Protein AF-A0A9E5IJ58-F1 (afdb_monomer_lite)

Radius of gyration: 19.01 Å; chains: 1; bounding box: 49×14×47 Å

Structure (mmCIF, N/CA/C/O backbone):
data_AF-A0A9E5IJ58-F1
#
_entry.id   AF-A0A9E5IJ58-F1
#
loop_
_atom_site.group_PDB
_atom_site.id
_atom_site.type_symbol
_atom_site.label_atom_id
_atom_site.label_alt_id
_atom_site.label_comp_id
_atom_site.label_asym_id
_atom_site.label_entity_id
_atom_site.label_seq_id
_atom_site.pdbx_PDB_ins_code
_atom_site.Cartn_x
_atom_site.Cartn_y
_atom_site.Cartn_z
_atom_site.occupancy
_atom_site.B_iso_or_equiv
_atom_site.auth_seq_id
_atom_site.auth_comp_id
_atom_site.auth_asym_id
_atom_site.auth_atom_id
_atom_site.pdbx_PDB_model_num
ATOM 1 N N . MET A 1 1 ? 36.536 -5.846 -16.528 1.00 43.78 1 MET A N 1
ATOM 2 C CA . MET A 1 1 ? 36.265 -4.674 -15.668 1.00 43.78 1 MET A CA 1
ATOM 3 C C . MET A 1 1 ? 34.806 -4.744 -15.244 1.00 43.78 1 MET A C 1
ATOM 5 O O . MET A 1 1 ? 33.948 -4.338 -16.009 1.00 43.78 1 MET A O 1
ATOM 9 N N . SER A 1 2 ? 34.505 -5.386 -14.110 1.00 49.94 2 SER A N 1
ATOM 10 C CA . SER A 1 2 ? 33.135 -5.464 -13.583 1.00 49.94 2 SER A CA 1
ATOM 11 C C . SER A 1 2 ? 33.031 -4.564 -12.355 1.00 49.94 2 SER A C 1
ATOM 13 O O . SER A 1 2 ? 33.406 -4.979 -11.255 1.00 49.94 2 SER A O 1
ATOM 15 N N . GLU A 1 3 ? 32.546 -3.339 -12.525 1.00 59.34 3 GLU A N 1
ATOM 16 C CA . GLU A 1 3 ? 32.019 -2.590 -11.386 1.00 59.34 3 GLU A CA 1
ATOM 17 C C . GLU A 1 3 ? 30.702 -3.247 -10.980 1.00 59.34 3 GLU A C 1
ATOM 19 O O . GLU A 1 3 ? 29.699 -3.215 -11.688 1.00 59.34 3 GLU A O 1
ATOM 24 N N . ARG A 1 4 ? 30.748 -3.951 -9.852 1.00 66.44 4 ARG A N 1
ATOM 25 C CA . ARG A 1 4 ? 29.576 -4.539 -9.216 1.00 66.44 4 ARG A CA 1
ATOM 26 C C . ARG A 1 4 ? 28.890 -3.388 -8.481 1.00 66.44 4 ARG A C 1
ATOM 28 O O . ARG A 1 4 ? 29.452 -2.871 -7.518 1.00 66.44 4 ARG A O 1
ATOM 35 N N . PHE A 1 5 ? 27.737 -2.936 -8.967 1.00 69.69 5 PHE A N 1
ATOM 36 C CA . PHE A 1 5 ? 26.996 -1.849 -8.325 1.00 69.69 5 PHE A CA 1
ATOM 37 C C . PHE A 1 5 ? 26.671 -2.202 -6.856 1.00 69.69 5 PHE A C 1
ATOM 39 O O . PHE A 1 5 ? 26.397 -3.370 -6.558 1.00 69.69 5 PHE A O 1
ATOM 46 N N . PRO A 1 6 ? 26.711 -1.227 -5.925 1.00 73.00 6 PRO A N 1
ATOM 47 C CA . PRO A 1 6 ? 26.268 -1.449 -4.552 1.00 73.00 6 PRO A CA 1
ATOM 48 C C . PRO A 1 6 ? 24.801 -1.903 -4.531 1.00 73.00 6 PRO A C 1
ATOM 50 O O . PRO A 1 6 ? 24.016 -1.461 -5.367 1.00 73.00 6 PRO A O 1
ATOM 53 N N . ARG A 1 7 ? 24.431 -2.765 -3.569 1.00 78.25 7 ARG A N 1
ATOM 54 C CA . ARG A 1 7 ? 23.107 -3.426 -3.484 1.00 78.25 7 ARG A CA 1
ATOM 55 C C . ARG A 1 7 ? 21.899 -2.478 -3.438 1.00 78.25 7 ARG A C 1
ATOM 57 O O . ARG A 1 7 ? 20.798 -2.922 -3.728 1.00 78.25 7 ARG A O 1
ATOM 64 N N . ASP A 1 8 ? 22.119 -1.195 -3.162 1.00 88.81 8 ASP A N 1
ATOM 65 C CA . ASP A 1 8 ? 21.064 -0.192 -2.975 1.00 88.81 8 ASP A CA 1
ATOM 66 C C . ASP A 1 8 ? 20.976 0.795 -4.149 1.00 88.81 8 ASP A C 1
ATOM 68 O O . ASP A 1 8 ? 20.634 1.967 -3.980 1.00 88.81 8 ASP A O 1
ATOM 72 N N . ARG A 1 9 ? 21.360 0.361 -5.354 1.00 89.56 9 ARG A N 1
ATOM 73 C CA . ARG A 1 9 ? 21.279 1.188 -6.563 1.00 89.56 9 ARG A CA 1
ATOM 74 C C . ARG A 1 9 ? 20.617 0.439 -7.703 1.00 89.56 9 ARG A C 1
ATOM 76 O O . ARG A 1 9 ? 20.899 -0.730 -7.944 1.00 89.56 9 ARG A O 1
ATOM 83 N N . PHE A 1 10 ? 19.805 1.172 -8.454 1.00 90.31 10 PHE A N 1
ATOM 84 C CA . PHE A 1 10 ? 19.244 0.721 -9.718 1.00 90.31 10 PHE A CA 1
ATOM 85 C C . PHE A 1 10 ? 19.966 1.422 -10.871 1.00 90.31 10 PHE A C 1
ATOM 87 O O . PHE A 1 10 ? 20.114 2.644 -10.858 1.00 90.31 10 PHE A O 1
ATOM 94 N N . ALA A 1 11 ? 20.407 0.653 -11.868 1.00 91.00 11 ALA A N 1
ATOM 95 C CA . ALA A 1 11 ? 20.797 1.186 -13.169 1.00 91.00 11 ALA A CA 1
ATOM 96 C C . ALA A 1 11 ? 19.537 1.258 -14.043 1.00 91.00 11 ALA A C 1
ATOM 98 O O . ALA A 1 11 ? 18.893 0.237 -14.273 1.00 91.00 11 ALA A O 1
ATOM 99 N N . VAL A 1 12 ? 19.158 2.461 -14.475 1.00 91.69 12 VAL A N 1
ATOM 100 C CA . VAL A 1 12 ? 17.935 2.699 -15.253 1.00 91.69 12 VAL A CA 1
ATOM 101 C C . VAL A 1 12 ? 18.318 3.187 -16.644 1.00 91.69 12 VAL A C 1
ATOM 103 O O . VAL A 1 12 ? 18.987 4.210 -16.779 1.00 91.69 12 VAL A O 1
ATOM 106 N N . GLU A 1 13 ? 17.870 2.471 -17.672 1.00 94.50 13 GLU A N 1
ATOM 107 C CA . GLU A 1 13 ? 18.042 2.855 -19.074 1.00 94.50 13 GLU A CA 1
ATOM 108 C C . GLU A 1 13 ? 16.781 3.574 -19.575 1.00 94.50 13 GLU A C 1
ATOM 110 O O . GLU A 1 13 ? 15.662 3.081 -19.435 1.00 94.50 13 GLU A O 1
ATOM 115 N N . GLY A 1 14 ? 16.955 4.781 -20.118 1.00 94.50 14 GLY A N 1
ATOM 116 C CA . GLY A 1 14 ? 15.857 5.602 -20.634 1.00 94.50 14 GLY A CA 1
ATOM 117 C C . GLY A 1 14 ? 15.475 5.285 -22.086 1.00 94.50 14 GLY A C 1
ATOM 118 O O . GLY A 1 14 ? 16.071 4.436 -22.739 1.00 94.50 14 GLY A O 1
ATOM 119 N N . GLY A 1 15 ? 14.497 6.025 -22.620 1.00 94.94 15 GLY A N 1
ATOM 120 C CA . GLY A 1 15 ? 14.126 6.001 -24.046 1.00 94.94 15 GLY A CA 1
ATOM 121 C C . GLY A 1 15 ? 12.859 5.210 -24.389 1.00 94.94 15 GLY A C 1
ATOM 122 O O . GLY A 1 15 ? 12.326 5.367 -25.485 1.00 94.94 15 GLY A O 1
ATOM 123 N N . ALA A 1 16 ? 12.322 4.426 -23.451 1.00 93.56 16 ALA A N 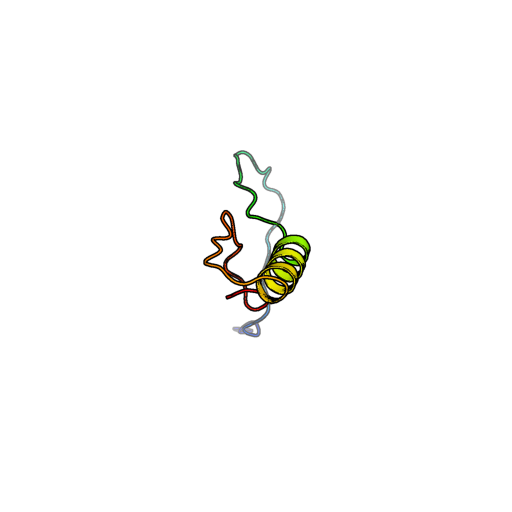1
ATOM 124 C CA . ALA A 1 16 ? 11.056 3.713 -23.619 1.00 93.56 16 ALA A CA 1
ATOM 125 C C . ALA A 1 16 ? 9.857 4.539 -23.113 1.00 93.56 16 ALA A C 1
ATOM 127 O O . ALA A 1 16 ? 9.915 5.149 -22.044 1.00 93.56 1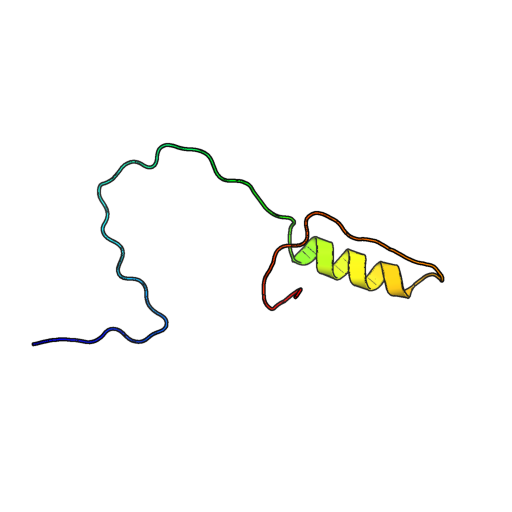6 ALA A O 1
ATOM 128 N N . LYS A 1 17 ? 8.740 4.529 -23.855 1.00 96.12 17 LYS A N 1
ATOM 129 C CA . LYS A 1 17 ? 7.451 5.039 -23.357 1.00 96.12 17 LYS A CA 1
ATOM 130 C C . LYS A 1 17 ? 6.786 3.974 -22.484 1.00 96.12 17 LYS A C 1
ATOM 132 O O . LYS A 1 17 ? 6.662 2.832 -22.914 1.00 96.12 17 LYS A O 1
ATOM 137 N N . LEU A 1 18 ? 6.320 4.358 -21.296 1.00 96.12 18 LEU A N 1
ATOM 138 C CA . LEU A 1 18 ? 5.519 3.479 -20.441 1.00 96.12 18 LEU A CA 1
ATOM 139 C C . LEU A 1 18 ? 4.077 3.410 -20.965 1.00 96.12 18 LEU A C 1
ATOM 141 O O . LEU A 1 18 ? 3.471 4.447 -21.235 1.00 96.12 18 LEU A O 1
ATOM 145 N N . VAL A 1 19 ? 3.535 2.198 -21.094 1.00 97.19 19 VAL A N 1
ATOM 146 C CA . VAL A 1 19 ? 2.135 1.932 -21.458 1.00 97.19 19 VAL A CA 1
ATOM 147 C C . VAL A 1 19 ? 1.626 0.798 -20.574 1.00 97.19 19 VAL A C 1
ATOM 149 O O . VAL A 1 19 ? 2.242 -0.264 -20.528 1.00 97.19 19 VAL A O 1
ATOM 152 N N . GLY A 1 20 ? 0.520 1.024 -19.870 1.00 96.38 20 GLY A N 1
ATOM 153 C CA . GLY A 1 20 ? -0.080 0.050 -18.962 1.00 96.38 20 GLY A CA 1
ATOM 154 C C . GLY A 1 20 ? -0.807 0.720 -17.802 1.00 96.38 20 GLY A C 1
ATOM 155 O O . GLY A 1 20 ? -0.992 1.937 -17.789 1.00 96.38 20 GLY A O 1
ATOM 156 N N . GLU A 1 21 ? -1.190 -0.089 -16.821 1.00 97.69 21 GLU A N 1
ATOM 157 C CA . GLU A 1 21 ? -1.886 0.336 -15.607 1.00 97.69 21 GLU A CA 1
ATOM 158 C C . GLU A 1 21 ? -1.105 -0.113 -14.368 1.00 97.69 21 GLU A C 1
ATOM 160 O O . GLU A 1 21 ? -0.376 -1.107 -14.402 1.00 97.69 21 GLU A O 1
ATOM 165 N N . VAL A 1 22 ? -1.258 0.619 -13.263 1.00 96.62 22 VAL A N 1
ATOM 166 C CA . VAL A 1 22 ? -0.691 0.258 -11.961 1.00 96.62 22 VAL A CA 1
ATOM 167 C C . VAL A 1 22 ? -1.745 0.427 -10.877 1.00 96.62 22 VAL A C 1
ATOM 169 O O . VAL A 1 22 ? -2.473 1.420 -10.848 1.00 96.62 22 VAL A O 1
ATOM 172 N N . THR A 1 23 ? -1.813 -0.535 -9.963 1.00 96.00 23 THR A N 1
ATOM 173 C CA . THR A 1 23 ? -2.692 -0.452 -8.797 1.00 96.00 23 THR A CA 1
ATOM 174 C C . THR A 1 23 ? -2.010 0.341 -7.693 1.00 96.00 23 THR A C 1
ATOM 176 O O . THR A 1 23 ? -0.902 0.013 -7.272 1.00 96.00 23 THR A O 1
ATOM 179 N N . VAL A 1 24 ? -2.686 1.370 -7.187 1.00 95.12 24 VAL A N 1
ATOM 180 C CA . VAL A 1 24 ? -2.202 2.164 -6.055 1.00 95.12 24 VAL A CA 1
ATOM 181 C C . VAL A 1 24 ? -2.662 1.520 -4.746 1.00 95.12 24 VAL A C 1
ATOM 183 O O . VAL A 1 24 ? -3.860 1.381 -4.500 1.00 95.12 24 VAL A O 1
ATOM 186 N N . THR A 1 25 ? -1.708 1.139 -3.897 1.00 95.19 25 THR A N 1
ATOM 187 C CA . THR A 1 25 ? -1.976 0.641 -2.538 1.00 95.19 25 THR A CA 1
ATOM 188 C C . THR A 1 25 ? -2.320 1.785 -1.582 1.00 95.19 25 THR A C 1
ATOM 190 O O . THR A 1 25 ? -2.101 2.959 -1.889 1.00 95.19 25 THR A O 1
ATOM 193 N N . GLY A 1 26 ? -2.846 1.472 -0.395 1.00 95.50 26 GLY A N 1
ATOM 194 C CA . GLY A 1 26 ? -3.190 2.501 0.586 1.00 95.50 26 GLY A CA 1
ATOM 195 C C . GLY A 1 26 ? -1.998 3.350 1.027 1.00 95.50 26 GLY A C 1
ATOM 196 O O . GLY A 1 26 ? -0.839 2.938 0.998 1.00 95.50 26 GLY A O 1
ATOM 197 N N . ALA A 1 27 ? -2.294 4.578 1.449 1.00 97.06 27 ALA A N 1
ATOM 198 C CA . ALA A 1 27 ? -1.278 5.536 1.861 1.00 97.06 27 ALA A CA 1
ATOM 199 C C . ALA A 1 27 ? -0.740 5.206 3.260 1.00 97.06 27 ALA A C 1
ATOM 201 O O . ALA A 1 27 ? -1.504 5.222 4.231 1.00 97.06 27 ALA A O 1
ATOM 202 N N . LYS A 1 28 ? 0.582 5.017 3.393 1.00 96.38 28 LYS A N 1
ATOM 203 C CA . LYS A 1 28 ? 1.223 4.678 4.681 1.00 96.38 28 LYS A CA 1
ATOM 204 C C . LYS A 1 28 ? 0.822 5.632 5.808 1.00 96.38 28 LYS A C 1
ATOM 206 O O . LYS A 1 28 ? 0.435 5.209 6.888 1.00 96.38 28 LYS A O 1
ATOM 211 N N . ASN A 1 29 ? 0.812 6.935 5.519 1.00 97.44 29 ASN A N 1
ATOM 212 C CA . ASN A 1 29 ? 0.528 7.969 6.512 1.00 97.44 29 ASN A CA 1
ATOM 213 C C . ASN A 1 29 ? -0.931 7.947 6.984 1.00 97.44 29 ASN A C 1
ATOM 215 O O . ASN A 1 29 ? -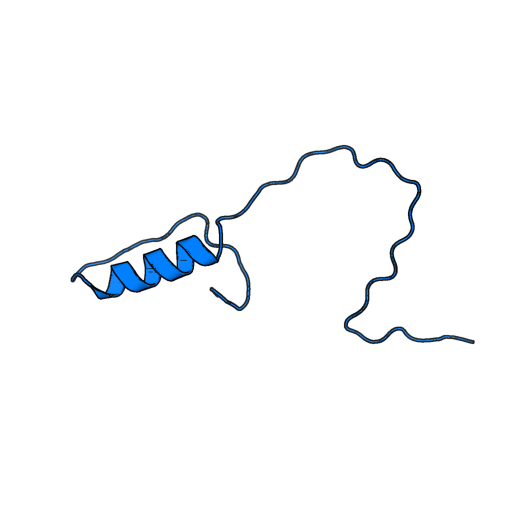1.218 8.407 8.087 1.00 97.44 29 ASN A O 1
ATOM 219 N N . SER A 1 30 ? -1.854 7.439 6.164 1.00 96.94 30 SER A N 1
ATOM 220 C CA . SER A 1 30 ? -3.242 7.228 6.576 1.00 96.94 30 SER A CA 1
ATOM 221 C C . SER A 1 30 ? -3.363 5.969 7.424 1.00 96.94 30 SER A C 1
ATOM 223 O O . SER A 1 30 ? -4.002 6.019 8.470 1.00 96.94 30 SER A O 1
ATOM 225 N N . VAL A 1 31 ? -2.706 4.871 7.027 1.00 97.62 31 VAL A N 1
ATOM 226 C CA . VAL A 1 31 ? -2.720 3.621 7.802 1.00 97.62 31 VAL A CA 1
ATOM 227 C C . VAL A 1 31 ? -2.141 3.831 9.199 1.00 97.62 31 VAL A C 1
ATOM 229 O O . VAL A 1 31 ? -2.792 3.464 10.170 1.00 97.62 31 VAL A O 1
ATOM 232 N N . LEU A 1 32 ? -1.002 4.518 9.324 1.00 97.56 32 LEU A N 1
ATOM 233 C CA . LEU A 1 32 ? -0.395 4.838 10.623 1.00 97.56 32 LEU A CA 1
ATOM 234 C C . LEU A 1 32 ? -1.357 5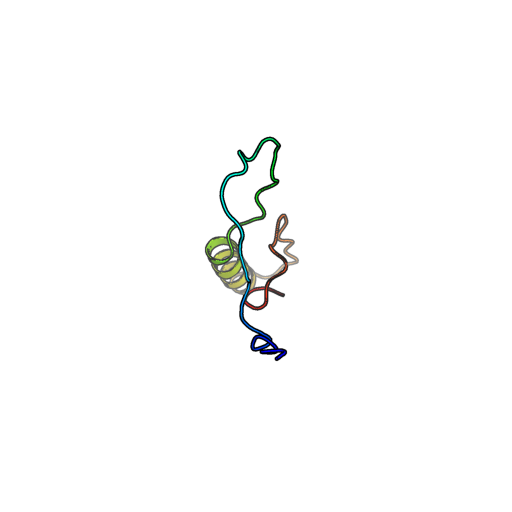.596 11.554 1.00 97.56 32 LEU A C 1
ATOM 236 O O . LEU A 1 32 ? -1.460 5.291 12.742 1.00 97.56 32 LEU A O 1
ATOM 240 N N . LYS A 1 33 ? -2.115 6.560 11.015 1.00 97.12 33 LYS A N 1
ATOM 241 C CA . LYS A 1 33 ? -3.128 7.302 11.784 1.00 97.12 33 LYS A CA 1
ATOM 242 C C . LYS A 1 33 ? -4.304 6.414 12.178 1.00 97.12 33 LYS A C 1
ATOM 244 O O . LYS A 1 33 ? -4.771 6.498 13.309 1.00 97.12 33 LYS A O 1
ATOM 249 N N . LEU A 1 34 ? -4.774 5.563 11.268 1.00 97.25 34 LEU A N 1
ATOM 250 C CA . LEU A 1 34 ? -5.852 4.620 11.559 1.00 97.25 34 LEU A CA 1
ATOM 251 C C . LEU A 1 34 ? -5.434 3.624 12.646 1.00 97.25 34 LEU A C 1
ATOM 253 O O . LEU A 1 34 ? -6.200 3.425 13.582 1.00 97.25 34 LEU A O 1
ATOM 257 N N . MET A 1 35 ? -4.211 3.085 12.594 1.00 96.31 35 MET A N 1
ATOM 258 C CA . MET A 1 35 ? -3.658 2.229 13.652 1.00 96.31 35 MET A CA 1
ATOM 259 C C . MET A 1 35 ? -3.688 2.935 15.011 1.00 96.31 35 MET A C 1
ATOM 261 O O . MET A 1 35 ? -4.178 2.360 15.980 1.00 96.31 35 MET A O 1
ATOM 265 N N . ALA A 1 36 ? -3.267 4.203 15.078 1.00 97.12 36 ALA A N 1
ATOM 266 C CA . ALA A 1 36 ? -3.338 4.985 16.314 1.00 97.12 36 ALA A CA 1
ATOM 267 C C . ALA A 1 36 ? -4.778 5.100 16.855 1.00 97.12 36 ALA A C 1
ATOM 269 O O . ALA A 1 36 ? -4.999 4.942 18.053 1.00 97.12 36 ALA A O 1
ATOM 270 N N . VAL A 1 37 ? -5.767 5.318 15.981 1.00 96.81 37 VAL A N 1
ATOM 271 C CA . VAL A 1 37 ? -7.192 5.380 16.362 1.00 96.81 37 VAL A CA 1
ATOM 272 C C . VAL A 1 37 ? -7.706 4.039 16.890 1.00 96.81 37 VAL A C 1
ATOM 274 O O . VAL A 1 37 ? -8.492 4.036 17.835 1.00 96.81 37 VAL A O 1
ATOM 277 N N . THR A 1 38 ? -7.236 2.900 16.367 1.00 97.25 38 THR A N 1
ATOM 278 C CA . THR A 1 38 ? -7.669 1.578 16.870 1.00 97.25 38 THR A CA 1
ATOM 279 C C . THR A 1 38 ? -7.278 1.317 18.327 1.00 97.25 38 THR A C 1
ATOM 281 O O . THR A 1 38 ? -7.906 0.494 18.985 1.00 97.25 38 THR A O 1
ATOM 284 N N . LEU A 1 39 ? -6.287 2.042 18.857 1.00 97.19 39 LEU A N 1
ATOM 285 C CA . LEU A 1 39 ? -5.890 1.967 20.265 1.00 97.19 39 LEU A CA 1
ATOM 286 C C . LEU A 1 39 ? -6.805 2.783 21.193 1.00 97.19 39 LEU A C 1
ATOM 288 O O . LEU A 1 39 ? -6.752 2.606 22.407 1.00 97.19 39 LEU A O 1
ATOM 292 N N . MET A 1 40 ? -7.628 3.685 20.649 1.00 97.88 40 MET 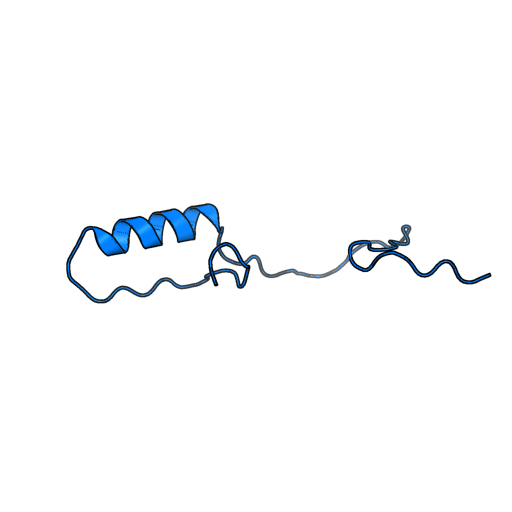A N 1
ATOM 293 C CA . MET A 1 40 ? -8.434 4.627 21.438 1.00 97.88 40 MET A CA 1
ATOM 294 C C . MET A 1 40 ? -9.803 4.072 21.860 1.00 97.88 40 MET A C 1
ATOM 296 O O . MET A 1 40 ? -10.520 4.740 22.603 1.00 97.88 40 MET A O 1
ATOM 300 N N . ALA A 1 41 ? -10.198 2.883 21.393 1.00 95.81 41 ALA A N 1
ATOM 301 C CA . ALA A 1 41 ? -11.486 2.276 21.722 1.00 95.81 41 ALA A CA 1
ATOM 302 C C . ALA A 1 41 ? -11.380 0.745 21.836 1.00 95.81 41 ALA A C 1
ATOM 304 O O . ALA A 1 41 ? -10.632 0.128 21.078 1.00 95.81 41 ALA A O 1
ATOM 305 N N . PRO A 1 42 ? -12.135 0.102 22.747 1.00 96.19 42 PRO A N 1
ATOM 306 C CA . PRO A 1 42 ? -12.177 -1.351 22.824 1.00 96.19 42 PRO A CA 1
ATOM 307 C C . PRO A 1 42 ? -12.882 -1.935 21.594 1.00 96.19 42 PRO A C 1
ATOM 309 O O . PRO A 1 42 ? -13.926 -1.442 21.168 1.00 96.19 42 PRO A O 1
ATOM 312 N N . GLY A 1 43 ? -12.340 -3.019 21.045 1.00 96.50 43 GLY A N 1
ATOM 313 C CA . GLY A 1 43 ? -12.951 -3.725 19.923 1.00 96.50 43 GLY A CA 1
ATOM 314 C C . GLY A 1 43 ? -11.938 -4.438 19.038 1.00 96.50 43 GLY A C 1
ATOM 315 O O . GLY A 1 43 ? -10.729 -4.382 19.260 1.00 96.50 43 GLY A O 1
ATOM 316 N N . ARG A 1 44 ? -12.453 -5.125 18.016 1.00 97.31 44 ARG A N 1
ATOM 317 C CA . ARG A 1 44 ? -11.651 -5.670 16.921 1.00 97.31 44 ARG A CA 1
ATOM 318 C C . ARG A 1 44 ? -11.797 -4.750 15.718 1.00 97.31 44 ARG A C 1
ATOM 320 O O . ARG A 1 44 ? -12.910 -4.534 15.250 1.00 97.31 44 ARG A O 1
ATOM 327 N N . PHE A 1 45 ? -10.671 -4.275 15.201 1.00 97.69 45 PHE A N 1
ATOM 328 C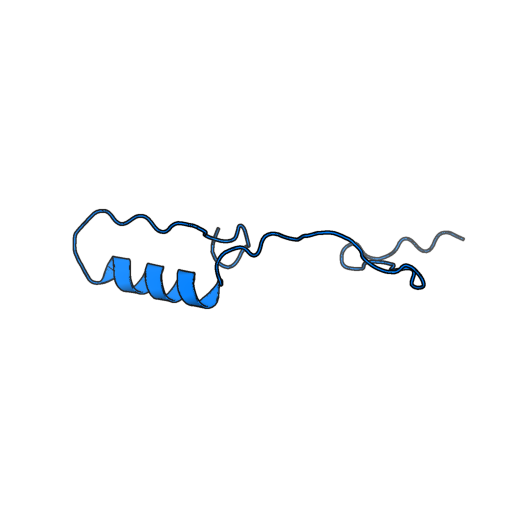 CA . PHE A 1 45 ? -10.616 -3.430 14.013 1.00 97.69 45 PHE A CA 1
ATOM 329 C C . PHE A 1 45 ? -9.865 -4.151 12.895 1.00 97.69 45 PHE A C 1
ATOM 331 O O . PHE A 1 45 ? -8.932 -4.914 13.147 1.00 97.69 45 PHE A O 1
ATOM 338 N N . THR A 1 46 ? -10.273 -3.912 11.654 1.00 97.12 46 THR A N 1
ATOM 339 C CA . THR A 1 46 ? -9.602 -4.436 10.462 1.00 97.12 46 THR A CA 1
ATOM 340 C C . THR A 1 46 ? -9.359 -3.277 9.508 1.00 97.12 46 THR A C 1
ATOM 342 O O . THR A 1 46 ? -10.293 -2.565 9.149 1.00 97.12 46 THR A O 1
ATOM 345 N N . ILE A 1 47 ? -8.096 -3.067 9.131 1.00 96.25 47 ILE A N 1
ATOM 346 C CA . ILE A 1 47 ? -7.690 -2.037 8.171 1.00 96.25 47 ILE A CA 1
ATOM 347 C C . ILE A 1 47 ? -7.392 -2.743 6.846 1.00 96.25 47 ILE A C 1
ATOM 349 O O . ILE A 1 47 ? -6.568 -3.652 6.796 1.00 96.25 47 ILE A O 1
ATOM 353 N N . HIS A 1 48 ? -8.083 -2.341 5.781 1.00 96.50 48 HIS A N 1
ATOM 354 C CA . HIS A 1 48 ? -7.912 -2.894 4.436 1.00 96.50 48 HIS A CA 1
ATOM 355 C C . HIS A 1 48 ? -7.028 -1.991 3.569 1.00 96.50 48 HIS A C 1
ATOM 357 O O . HIS A 1 48 ? -6.850 -0.812 3.875 1.00 96.50 48 HIS A O 1
ATOM 363 N N . ASN A 1 49 ? -6.513 -2.541 2.463 1.00 96.00 49 ASN A N 1
ATOM 364 C CA . ASN A 1 49 ? -5.630 -1.837 1.525 1.00 96.00 49 ASN A CA 1
ATOM 365 C C . ASN A 1 49 ? -4.355 -1.283 2.198 1.00 96.00 49 ASN A C 1
ATOM 367 O O . ASN A 1 49 ? -3.923 -0.170 1.916 1.00 96.00 49 ASN A O 1
ATOM 371 N N . VAL A 1 50 ? -3.770 -2.041 3.126 1.00 96.50 50 VAL A N 1
ATOM 372 C CA . VAL A 1 50 ? -2.516 -1.678 3.798 1.00 96.50 50 VAL A CA 1
ATOM 373 C C . VAL A 1 50 ? -1.337 -1.961 2.854 1.00 96.50 50 VAL A C 1
ATOM 375 O O . VAL A 1 50 ? -1.269 -3.075 2.334 1.00 96.50 50 VAL A O 1
ATOM 378 N N . PRO A 1 51 ? -0.437 -0.993 2.584 1.00 96.50 51 PRO A N 1
ATOM 379 C CA . PRO A 1 51 ? 0.749 -1.250 1.771 1.00 96.50 51 PRO A CA 1
ATOM 380 C C . PRO A 1 51 ? 1.714 -2.173 2.524 1.00 96.50 51 PRO A C 1
ATOM 382 O O . PRO A 1 51 ? 1.920 -1.996 3.722 1.00 96.50 51 PRO A O 1
ATOM 385 N N . ASP A 1 52 ? 2.330 -3.116 1.814 1.00 95.06 52 ASP A N 1
ATOM 386 C CA . ASP A 1 52 ? 3.361 -3.993 2.372 1.00 95.06 52 ASP A CA 1
ATOM 387 C C . ASP A 1 52 ? 4.730 -3.301 2.319 1.00 95.06 52 ASP A C 1
ATOM 389 O O . ASP A 1 52 ? 5.452 -3.377 1.322 1.00 95.06 52 ASP A O 1
ATOM 393 N N . ILE A 1 53 ? 5.030 -2.521 3.357 1.00 95.06 53 ILE A N 1
ATOM 394 C CA . ILE A 1 53 ? 6.266 -1.749 3.504 1.00 95.06 53 ILE A CA 1
ATOM 395 C C . ILE A 1 53 ? 6.654 -1.659 4.982 1.00 95.06 53 ILE A C 1
ATOM 397 O O . ILE A 1 53 ? 5.787 -1.604 5.849 1.00 95.06 53 ILE A O 1
ATOM 401 N N . ALA A 1 54 ? 7.952 -1.490 5.247 1.00 94.06 54 ALA A N 1
ATOM 402 C CA . ALA A 1 54 ? 8.543 -1.530 6.591 1.00 94.06 54 ALA A CA 1
ATOM 403 C C . ALA A 1 54 ? 7.934 -0.570 7.632 1.00 94.06 54 ALA A C 1
ATOM 405 O O . ALA A 1 54 ? 8.043 -0.798 8.831 1.00 94.06 54 ALA A O 1
ATOM 406 N N . ASP A 1 55 ? 7.325 0.537 7.202 1.00 94.38 55 ASP A N 1
ATOM 407 C CA . ASP A 1 55 ? 6.667 1.474 8.117 1.00 94.38 55 ASP A CA 1
ATOM 408 C C . ASP A 1 55 ? 5.385 0.896 8.737 1.00 94.38 55 ASP A C 1
ATOM 410 O O . ASP A 1 55 ? 4.896 1.433 9.731 1.00 94.38 55 ASP A O 1
ATOM 414 N N . VAL A 1 56 ? 4.788 -0.122 8.113 1.00 92.00 56 VAL A N 1
ATOM 415 C CA . VAL A 1 56 ? 3.431 -0.590 8.419 1.00 92.00 56 VAL A CA 1
ATOM 416 C C . VAL A 1 56 ? 3.347 -2.109 8.619 1.00 92.00 56 VAL A C 1
ATOM 418 O O . VAL A 1 56 ? 2.505 -2.544 9.408 1.00 92.00 56 VAL A O 1
ATOM 421 N N . THR A 1 57 ? 4.190 -2.901 7.945 1.00 80.62 57 THR A N 1
ATOM 422 C CA . THR A 1 57 ? 4.313 -4.365 8.092 1.00 80.62 57 THR A CA 1
ATOM 423 C C . THR A 1 57 ? 5.634 -4.756 8.741 1.00 80.62 57 THR A C 1
ATOM 425 O O . THR A 1 57 ? 5.585 -5.660 9.608 1.00 80.62 57 THR A O 1
#

Secondary structure (DSSP, 8-state):
------TT-------PPP-S--PPPPPHHHHHHHHHHHTTSSS-----S---STTT-

Foldseek 3Di:
DDPDDPPPDDDDDDDDDDDDDDDDADDLVVLVVVVVVCVVDDDDDDDPRHDPDPSRD

Sequence (57 aa):
MSERFPRDRFAVEGGAKLVGEVTVTGAKNSVLKLMAVTLMAPGRFTIHNVPDIADVT

pLDDT: mean 91.31, std 11.72, range [43.78, 97.88]